Protein AF-A0A3C2A5D5-F1 (afdb_monomer)

Radius of gyration: 14.53 Å; Cα contacts (8 Å, |Δi|>4): 49; chains: 1; bounding box: 32×25×42 Å

Secondary structure (DSSP, 8-state):
--SS--GGGB-TTSPBPP-HHHH-EEEEEEEETTEEEEEEEEPP-SS---------

Solvent-accessible surface area (backbone atoms only — not comparable to full-atom values): 4003 Å² tot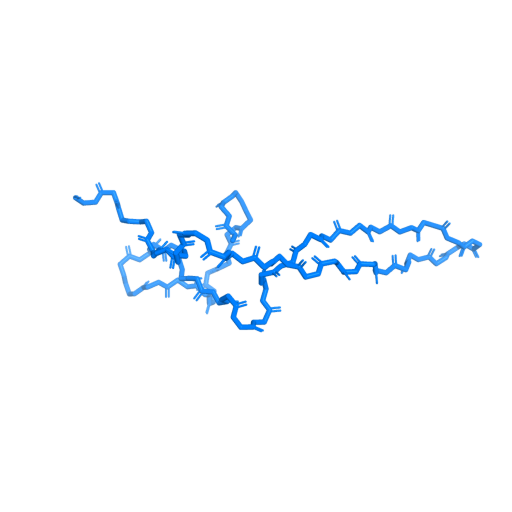al; per-residue (Å²): 125,74,91,70,76,52,86,93,44,40,43,99,85,70,47,79,53,80,55,59,93,83,58,41,49,52,76,47,75,45,80,54,99,91,42,76,45,80,45,75,46,77,62,83,66,90,90,58,81,88,72,85,83,78,92,125

pLDD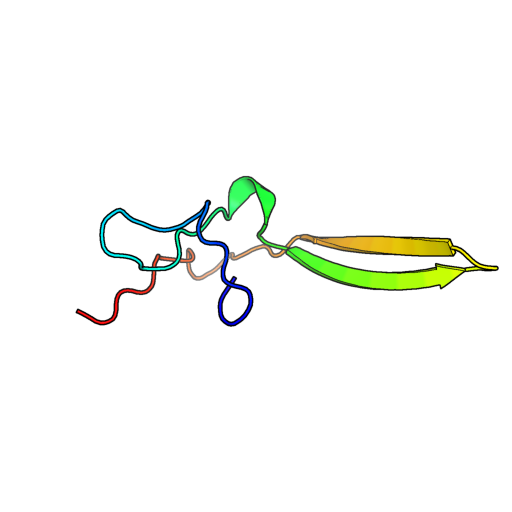T: mean 89.72, std 7.14, range [60.75, 97.5]

Mean predicted aligned error: 4.43 Å

Structure (mmCIF, N/CA/C/O backbone):
data_AF-A0A3C2A5D5-F1
#
_entry.id   AF-A0A3C2A5D5-F1
#
loop_
_atom_site.group_PDB
_atom_site.id
_atom_site.type_symbol
_atom_site.label_atom_id
_atom_site.label_alt_id
_atom_site.label_comp_id
_atom_site.label_asym_id
_atom_site.label_entity_id
_atom_site.label_seq_id
_atom_site.pdbx_PDB_ins_code
_atom_site.Cartn_x
_atom_site.Cartn_y
_atom_site.Cartn_z
_atom_site.occupancy
_atom_site.B_iso_or_equiv
_atom_site.auth_seq_id
_atom_site.auth_comp_id
_atom_site.auth_asym_id
_atom_site.auth_atom_id
_atom_site.pdbx_PDB_model_num
ATOM 1 N N . CYS A 1 1 ? -2.587 -1.621 3.466 1.00 60.75 1 CYS A N 1
ATOM 2 C CA . CYS A 1 1 ? -1.218 -1.277 3.916 1.00 60.75 1 CYS A CA 1
ATOM 3 C C . CYS A 1 1 ? -0.975 -1.942 5.271 1.00 60.75 1 CYS A C 1
ATOM 5 O O . CYS A 1 1 ? -1.911 -2.059 6.044 1.00 60.75 1 CYS A O 1
ATOM 7 N N . GLY A 1 2 ? 0.221 -2.477 5.521 1.00 69.31 2 GLY A N 1
ATOM 8 C CA . GLY A 1 2 ? 0.548 -3.148 6.789 1.00 69.31 2 GLY A CA 1
ATOM 9 C C . GLY A 1 2 ? 1.882 -2.646 7.315 1.00 69.31 2 GLY A C 1
ATOM 10 O O . GLY A 1 2 ? 1.925 -1.807 8.198 1.00 69.31 2 GLY A O 1
ATOM 11 N N . ALA A 1 3 ? 2.974 -3.084 6.689 1.00 79.12 3 ALA A N 1
ATOM 12 C CA . ALA A 1 3 ? 4.314 -2.585 7.006 1.00 79.12 3 ALA A CA 1
ATOM 13 C C . ALA A 1 3 ? 4.627 -1.206 6.387 1.00 79.12 3 ALA A C 1
ATOM 15 O O . ALA A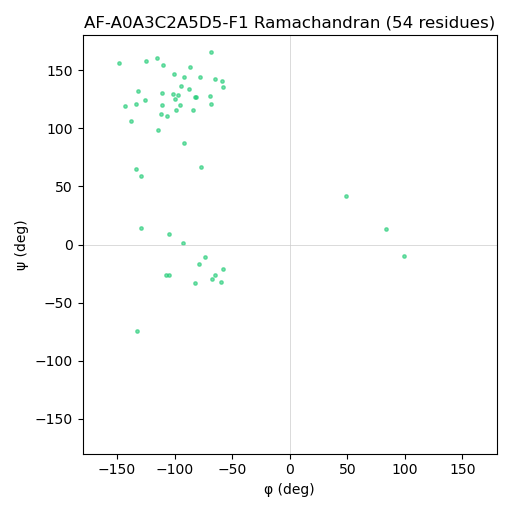 1 3 ? 5.562 -0.538 6.810 1.00 79.12 3 ALA A O 1
ATOM 16 N N . HIS A 1 4 ? 3.856 -0.772 5.384 1.00 88.94 4 HIS A N 1
ATOM 17 C CA . HIS A 1 4 ? 3.964 0.569 4.807 1.00 88.94 4 HIS A CA 1
ATOM 18 C C . HIS A 1 4 ? 2.992 1.505 5.533 1.00 88.94 4 HIS A C 1
ATOM 20 O O . HIS A 1 4 ? 1.835 1.635 5.130 1.00 88.94 4 HIS A O 1
ATOM 26 N N . PHE A 1 5 ? 3.462 2.096 6.628 1.00 90.25 5 PHE A N 1
ATOM 27 C CA . PHE A 1 5 ? 2.708 3.024 7.467 1.00 90.25 5 PHE A CA 1
ATOM 28 C C . PHE A 1 5 ? 2.927 4.479 7.029 1.00 90.25 5 PHE A C 1
ATOM 30 O O . PHE A 1 5 ? 4.024 4.833 6.600 1.00 90.25 5 PHE A O 1
ATOM 37 N N . ARG A 1 6 ? 1.881 5.306 7.122 1.00 90.94 6 ARG A N 1
ATOM 38 C CA . ARG A 1 6 ? 1.905 6.738 6.793 1.00 90.94 6 ARG A CA 1
ATOM 39 C C . ARG A 1 6 ? 1.211 7.505 7.914 1.00 90.94 6 ARG A C 1
ATOM 41 O O . ARG A 1 6 ? 0.041 7.245 8.172 1.00 90.94 6 ARG A O 1
ATOM 48 N N . GLU A 1 7 ? 1.916 8.431 8.558 1.00 91.12 7 GLU A N 1
ATOM 49 C CA . GLU A 1 7 ? 1.403 9.200 9.707 1.00 91.12 7 GLU A CA 1
ATOM 50 C C . GLU A 1 7 ? 0.227 10.107 9.328 1.00 91.12 7 GLU A C 1
ATOM 52 O O . GLU A 1 7 ? -0.627 10.406 10.156 1.00 91.12 7 GLU A O 1
ATOM 57 N N . GLU A 1 8 ? 0.142 10.521 8.065 1.00 92.62 8 GLU A N 1
ATOM 58 C CA . GLU A 1 8 ? -1.003 11.266 7.541 1.00 92.62 8 GLU A CA 1
ATOM 59 C C . GLU A 1 8 ? -2.261 10.394 7.332 1.00 92.62 8 GLU A C 1
ATOM 61 O O . GLU A 1 8 ? -3.340 10.929 7.086 1.00 92.62 8 GLU A O 1
ATOM 66 N N . TYR A 1 9 ? -2.135 9.063 7.422 1.00 88.62 9 TYR A N 1
ATOM 67 C CA . TYR A 1 9 ? -3.221 8.087 7.264 1.00 88.62 9 TYR A CA 1
ATOM 68 C C . TYR A 1 9 ? -3.249 7.107 8.442 1.00 88.62 9 TYR A C 1
ATOM 70 O O . TYR A 1 9 ? -3.144 5.887 8.278 1.00 88.62 9 TYR A O 1
ATOM 78 N N . GLN A 1 10 ? -3.408 7.664 9.638 1.00 91.81 10 GLN A N 1
ATOM 79 C CA . GLN A 1 10 ? -3.596 6.926 10.881 1.00 91.81 10 GLN A CA 1
ATOM 80 C C . GLN A 1 10 ? -4.872 7.383 11.595 1.00 91.81 10 GLN A C 1
ATOM 82 O O . GLN A 1 10 ? -5.363 8.490 11.363 1.00 91.81 10 GLN A O 1
ATOM 87 N N . THR A 1 11 ? -5.408 6.531 12.461 1.00 89.00 11 THR A N 1
ATOM 88 C CA . THR A 1 11 ? -6.462 6.901 13.411 1.00 89.00 11 THR A CA 1
ATOM 89 C C . THR A 1 11 ? -5.907 7.868 14.463 1.00 89.00 11 THR A C 1
ATOM 91 O O . THR A 1 11 ? -4.694 7.988 14.632 1.00 89.00 11 THR A O 1
ATOM 94 N N . GLU A 1 12 ? -6.773 8.537 15.227 1.00 89.19 12 GLU A N 1
ATOM 95 C CA . GLU A 1 12 ? -6.342 9.411 16.338 1.00 89.19 12 GLU A CA 1
ATOM 96 C C . GLU A 1 12 ? -5.501 8.672 17.396 1.00 89.19 12 GLU A C 1
ATOM 98 O O . GLU A 1 12 ? -4.738 9.284 18.140 1.00 89.19 12 GLU A O 1
ATOM 103 N N . GLU A 1 13 ? -5.619 7.346 17.442 1.00 88.25 13 GLU A N 1
ATOM 104 C CA . GLU A 1 13 ? -4.916 6.467 18.374 1.00 88.25 13 GLU A CA 1
ATOM 105 C C . GLU A 1 13 ? -3.595 5.916 17.806 1.00 88.25 13 GLU A C 1
ATOM 107 O O . GLU A 1 13 ? -2.908 5.152 18.481 1.00 88.25 13 GLU A O 1
ATOM 112 N N . GLY A 1 14 ? -3.227 6.306 16.580 1.00 88.56 14 GLY A N 1
ATOM 113 C CA . GLY A 1 14 ? -1.978 5.913 15.927 1.00 88.56 14 GLY A CA 1
ATOM 114 C C . GLY A 1 14 ? -2.015 4.558 15.214 1.00 88.56 14 GLY A C 1
ATOM 115 O O . GLY A 1 14 ? -0.964 4.029 14.851 1.00 88.56 14 GLY A O 1
ATOM 116 N N . GLU A 1 15 ? -3.198 3.975 14.998 1.00 88.25 15 GLU A N 1
ATOM 117 C CA . GLU A 1 15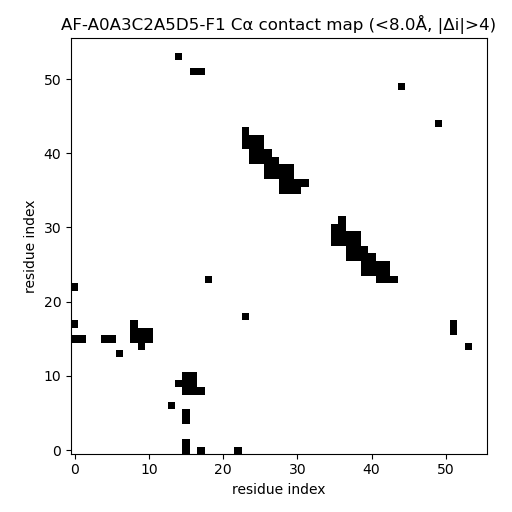 ? -3.341 2.746 14.207 1.00 88.25 15 GLU A CA 1
ATOM 118 C C . GLU A 1 15 ? -3.472 3.067 12.710 1.00 88.25 15 GLU A C 1
ATOM 120 O O . GLU A 1 15 ? -3.921 4.141 12.314 1.00 88.25 15 GLU A O 1
ATOM 125 N N . ALA A 1 16 ? -3.055 2.140 11.846 1.00 88.44 16 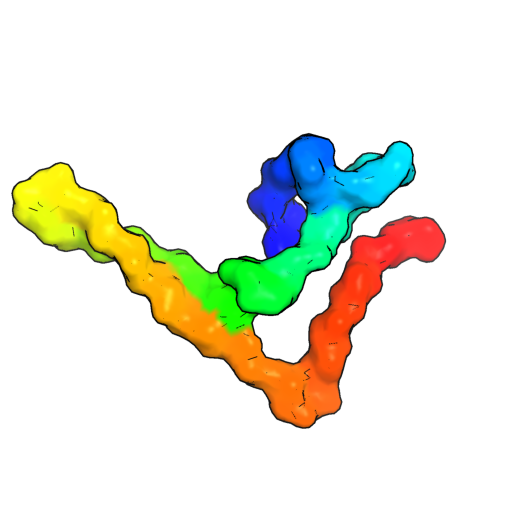ALA A N 1
ATOM 126 C CA . ALA A 1 16 ? -3.084 2.344 10.400 1.00 88.44 16 ALA A CA 1
ATOM 127 C C . ALA A 1 16 ? -4.525 2.402 9.868 1.00 88.44 16 ALA A C 1
ATOM 129 O O . ALA A 1 16 ? -5.251 1.411 9.951 1.00 88.44 16 ALA A O 1
ATOM 130 N N . LEU A 1 17 ? -4.899 3.520 9.240 1.00 89.44 17 LEU A N 1
ATOM 131 C CA . LEU A 1 17 ? -6.208 3.683 8.612 1.00 89.44 17 LEU A CA 1
ATOM 132 C C . LEU A 1 17 ? -6.210 3.042 7.216 1.00 89.44 17 LEU A C 1
ATOM 134 O O . LEU A 1 17 ? -5.364 3.354 6.367 1.00 89.44 17 LEU A O 1
ATOM 138 N N . ARG A 1 18 ? -7.172 2.154 6.944 1.00 89.62 18 ARG A N 1
ATOM 139 C CA . ARG A 1 18 ? -7.318 1.547 5.608 1.00 89.62 18 ARG A CA 1
ATOM 140 C C . ARG A 1 18 ? -7.989 2.508 4.624 1.00 89.62 18 ARG A C 1
ATOM 142 O O . ARG A 1 18 ? -8.909 3.238 4.971 1.00 89.62 18 ARG A O 1
ATOM 149 N N . ARG A 1 19 ? -7.555 2.468 3.359 1.00 90.06 19 ARG A N 1
ATOM 150 C CA . ARG A 1 19 ? -8.128 3.241 2.238 1.00 90.06 19 ARG A CA 1
ATOM 151 C C . ARG A 1 19 ? -8.323 2.344 1.023 1.00 90.06 19 ARG A C 1
ATOM 153 O O . ARG A 1 19 ? -7.638 2.481 0.010 1.00 90.06 19 ARG A O 1
ATOM 160 N N . ASP A 1 20 ? -9.211 1.371 1.169 1.00 88.62 20 ASP A N 1
ATOM 161 C CA . ASP A 1 20 ? -9.359 0.285 0.199 1.00 88.62 20 ASP A CA 1
ATOM 162 C C . ASP A 1 20 ? -9.910 0.757 -1.157 1.00 88.62 20 ASP A C 1
ATOM 164 O O .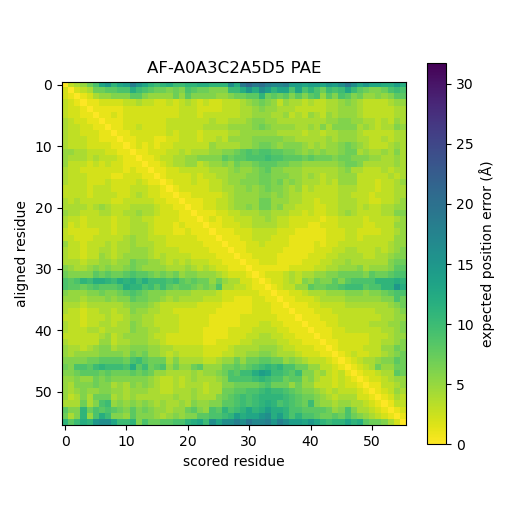 ASP A 1 20 ? -9.485 0.234 -2.180 1.00 88.62 20 ASP A O 1
ATOM 168 N N . GLU A 1 21 ? -10.723 1.819 -1.203 1.00 87.12 21 GLU A N 1
ATOM 169 C CA . GLU A 1 21 ? -11.218 2.405 -2.465 1.00 87.12 21 GLU A CA 1
ATOM 170 C C . GLU A 1 21 ? -10.090 2.890 -3.395 1.00 87.12 21 GLU A C 1
ATOM 172 O O . GLU A 1 21 ? -10.211 2.829 -4.616 1.00 87.12 21 GLU A O 1
ATOM 177 N N . GLU A 1 22 ? -8.972 3.351 -2.827 1.00 89.88 22 GLU A N 1
ATOM 178 C CA . GLU A 1 22 ? -7.8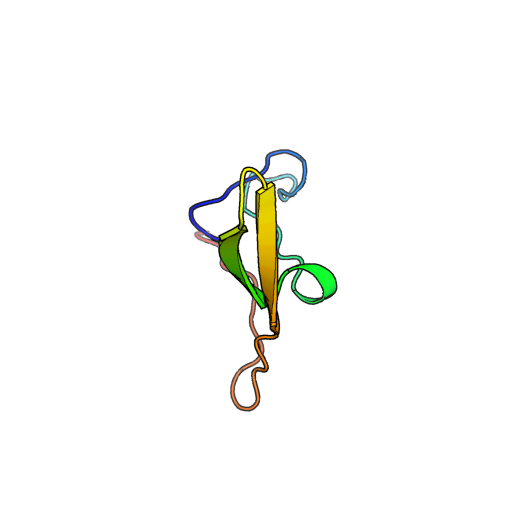50 3.910 -3.591 1.00 89.88 22 GLU A CA 1
ATOM 179 C C . GLU A 1 22 ? -6.631 2.988 -3.638 1.00 89.88 22 G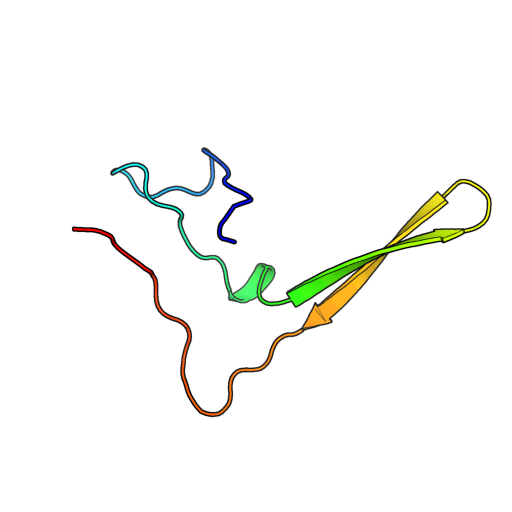LU A C 1
ATOM 181 O O . GLU A 1 22 ? -5.834 3.082 -4.573 1.00 89.88 22 GLU A O 1
ATOM 186 N N . TYR A 1 23 ? -6.458 2.121 -2.634 1.00 92.19 23 TYR A N 1
ATOM 187 C CA . TYR A 1 23 ? -5.222 1.365 -2.407 1.00 92.19 23 TYR A CA 1
ATOM 188 C C . TYR A 1 23 ? -5.418 -0.148 -2.230 1.00 92.19 23 TYR A C 1
ATOM 190 O O . TYR A 1 23 ? -4.472 -0.836 -1.833 1.00 92.19 23 TYR A O 1
ATOM 198 N N . ALA A 1 24 ? -6.591 -0.699 -2.563 1.00 93.31 24 ALA A N 1
ATOM 199 C CA . ALA A 1 24 ? -6.783 -2.145 -2.696 1.00 93.31 24 ALA A CA 1
ATOM 200 C C . ALA A 1 24 ? -6.205 -2.663 -4.028 1.00 93.31 24 ALA A C 1
ATOM 202 O O . ALA A 1 24 ? -6.930 -3.086 -4.924 1.00 93.31 24 ALA A O 1
ATOM 203 N N . TYR A 1 25 ? -4.880 -2.606 -4.178 1.00 94.44 25 TYR A N 1
ATOM 204 C CA . TYR A 1 25 ? -4.182 -3.127 -5.353 1.00 94.44 25 TYR A CA 1
ATOM 205 C C . TYR A 1 25 ? -2.780 -3.644 -5.011 1.00 94.44 25 TYR A C 1
ATOM 207 O O . TYR A 1 25 ? -2.145 -3.199 -4.051 1.00 94.44 25 TYR A O 1
ATOM 215 N N . VAL A 1 26 ? -2.266 -4.552 -5.838 1.00 95.38 26 VAL A N 1
ATOM 216 C CA . VAL A 1 26 ? -0.851 -4.939 -5.844 1.00 95.38 26 VAL A CA 1
ATOM 217 C C . VAL A 1 26 ? -0.090 -3.998 -6.768 1.00 95.38 26 VAL A C 1
ATOM 219 O O . VAL A 1 26 ? -0.534 -3.692 -7.873 1.00 95.38 26 VAL A O 1
ATOM 222 N N . SER A 1 27 ? 1.056 -3.505 -6.301 1.00 95.50 27 SER A N 1
ATOM 223 C CA . SER A 1 27 ? 1.888 -2.554 -7.034 1.00 95.50 27 SER A CA 1
ATOM 224 C C . SER A 1 27 ? 3.200 -3.188 -7.477 1.00 95.50 27 SER A C 1
ATOM 226 O O . SER A 1 27 ? 3.917 -3.731 -6.636 1.00 95.50 27 SER A O 1
ATOM 228 N N . ALA A 1 28 ? 3.563 -3.041 -8.747 1.00 96.56 28 ALA A N 1
ATOM 229 C CA . ALA A 1 28 ? 4.865 -3.454 -9.263 1.00 96.56 28 ALA A CA 1
ATOM 230 C C . ALA A 1 28 ? 5.490 -2.335 -10.099 1.00 96.56 28 ALA A C 1
ATOM 232 O O . ALA A 1 28 ? 4.837 -1.772 -10.974 1.00 96.56 28 ALA A O 1
ATOM 233 N N . TYR A 1 29 ? 6.759 -2.020 -9.848 1.00 96.50 29 TYR A N 1
ATOM 234 C CA . TYR A 1 29 ? 7.511 -1.082 -10.678 1.00 96.50 29 TYR A CA 1
ATOM 235 C C . TYR A 1 29 ? 8.324 -1.844 -11.724 1.00 96.50 29 TYR A C 1
ATOM 237 O O . TYR A 1 29 ? 9.194 -2.642 -11.376 1.00 96.50 29 TYR A O 1
ATOM 245 N N . ALA A 1 30 ? 8.059 -1.582 -13.001 1.00 97.12 30 ALA A N 1
ATOM 246 C CA . ALA A 1 30 ? 8.843 -2.102 -14.113 1.00 97.12 30 ALA A CA 1
ATOM 247 C C . ALA A 1 30 ? 9.860 -1.053 -14.568 1.00 97.12 30 ALA A C 1
ATOM 249 O O . ALA A 1 30 ? 9.498 0.090 -14.843 1.00 97.12 30 ALA A O 1
ATOM 250 N N . TYR A 1 31 ? 11.129 -1.438 -14.679 1.00 97.25 31 TYR A N 1
ATOM 251 C CA . TYR A 1 31 ? 12.151 -0.571 -15.258 1.00 97.25 31 TYR A CA 1
ATOM 252 C C . TYR A 1 31 ? 12.110 -0.637 -16.788 1.00 97.25 31 TYR A C 1
ATOM 254 O O . TYR A 1 31 ? 12.196 -1.720 -17.369 1.00 97.25 31 TYR A O 1
ATOM 262 N N . GLN A 1 32 ? 12.013 0.516 -17.446 1.00 95.75 32 GLN A N 1
ATOM 263 C CA . GLN A 1 32 ? 11.989 0.643 -18.900 1.00 95.75 32 GLN A CA 1
ATOM 264 C C . GLN A 1 32 ? 12.867 1.817 -19.341 1.00 95.75 32 GLN A C 1
ATOM 266 O O . GLN A 1 32 ? 12.500 2.975 -19.190 1.00 95.75 32 GLN A O 1
ATOM 271 N N . LYS A 1 33 ? 14.041 1.511 -19.912 1.00 94.50 33 LYS A N 1
ATOM 272 C CA . LYS A 1 33 ? 14.947 2.482 -20.565 1.00 94.50 33 LYS A CA 1
ATOM 273 C C . LYS A 1 33 ? 15.239 3.755 -19.743 1.00 94.50 33 LYS A C 1
ATOM 275 O O . LYS A 1 33 ? 15.297 4.845 -20.299 1.00 94.50 33 LYS A O 1
ATOM 280 N N . GLY A 1 34 ? 15.463 3.617 -18.438 1.00 95.88 34 GLY A N 1
ATOM 281 C CA . GLY A 1 34 ? 15.764 4.749 -17.551 1.00 95.88 34 GLY A CA 1
ATOM 282 C C . GLY A 1 34 ? 14.571 5.257 -16.748 1.00 95.88 34 GLY A C 1
ATOM 283 O O . GLY A 1 34 ? 14.774 6.024 -15.813 1.00 95.88 34 GLY A O 1
ATOM 284 N N . GLU A 1 35 ? 13.362 4.789 -17.047 1.00 96.75 35 GLU A N 1
ATOM 285 C CA . GLU A 1 35 ? 12.141 5.150 -16.329 1.00 96.75 35 GLU A CA 1
ATOM 286 C C . GLU A 1 35 ? 11.601 3.966 -15.518 1.00 96.75 35 GLU A C 1
ATOM 288 O O . GLU A 1 35 ? 11.847 2.802 -15.841 1.00 96.75 35 GLU A O 1
ATOM 293 N N . PHE A 1 36 ? 10.847 4.260 -14.457 1.00 97.50 36 PHE A N 1
ATOM 294 C CA . PHE A 1 36 ? 10.104 3.263 -13.689 1.00 97.50 36 PHE A CA 1
ATOM 295 C C . PHE A 1 36 ? 8.608 3.454 -13.922 1.00 97.50 36 PHE A C 1
ATOM 297 O O . PHE A 1 36 ? 8.048 4.501 -13.605 1.00 97.50 36 PHE A O 1
ATOM 304 N N . VAL A 1 37 ? 7.955 2.422 -14.443 1.00 97.06 37 VAL A N 1
ATOM 305 C CA . VAL A 1 37 ? 6.517 2.406 -14.710 1.00 97.06 37 VAL A CA 1
ATOM 306 C C . VAL A 1 37 ? 5.814 1.671 -13.577 1.00 97.06 37 VAL A C 1
ATOM 308 O O . VAL A 1 37 ? 6.156 0.530 -13.273 1.00 97.06 37 VAL A O 1
ATOM 311 N N . LEU A 1 38 ? 4.835 2.320 -12.946 1.00 96.50 38 LEU A N 1
ATOM 312 C CA . LEU A 1 38 ? 4.011 1.704 -11.910 1.00 96.50 38 LEU A CA 1
ATOM 313 C C . LEU A 1 38 ? 2.853 0.926 -12.539 1.00 96.50 38 LEU A C 1
ATOM 315 O O . LEU A 1 38 ? 1.945 1.515 -13.121 1.00 96.50 38 LEU A O 1
ATOM 319 N N . HIS A 1 39 ? 2.849 -0.384 -12.343 1.00 96.69 39 HIS A N 1
ATOM 320 C CA . HIS A 1 39 ? 1.719 -1.257 -12.624 1.00 96.69 39 HIS A CA 1
ATOM 321 C C . HIS A 1 39 ? 0.893 -1.455 -11.353 1.00 96.69 39 HIS A C 1
ATOM 323 O O . HIS A 1 39 ? 1.447 -1.662 -10.270 1.00 96.69 39 HIS A O 1
ATOM 329 N N . LYS A 1 40 ? -0.433 -1.379 -11.492 1.00 97.06 40 LYS A N 1
ATOM 330 C CA . LYS A 1 40 ? -1.397 -1.593 -10.413 1.00 97.06 40 LYS A CA 1
ATOM 331 C C . LYS A 1 40 ? -2.387 -2.665 -10.843 1.00 97.06 40 LYS A C 1
ATOM 333 O O . LYS A 1 40 ? -3.029 -2.508 -11.877 1.00 97.06 40 LYS A O 1
ATOM 338 N N . GLU A 1 41 ? -2.510 -3.712 -10.046 1.00 96.25 41 GLU A N 1
ATOM 339 C CA . GLU A 1 41 ? -3.493 -4.775 -10.241 1.00 96.25 41 GLU A CA 1
ATOM 340 C C . GLU A 1 41 ? -4.525 -4.707 -9.108 1.00 96.25 41 GLU A C 1
ATOM 342 O O . GLU A 1 41 ? -4.140 -4.906 -7.950 1.00 96.25 41 GLU A O 1
ATOM 347 N N . PRO A 1 42 ? -5.796 -4.357 -9.392 1.00 94.75 42 PRO A N 1
ATOM 348 C CA . PRO A 1 42 ? -6.841 -4.276 -8.374 1.00 94.75 42 PRO A CA 1
ATOM 349 C C . PRO A 1 42 ? -7.043 -5.609 -7.652 1.00 94.75 42 PRO A C 1
ATOM 351 O O . PRO A 1 42 ? -7.014 -6.669 -8.271 1.00 94.75 42 PRO A O 1
ATOM 354 N N . LEU A 1 43 ? -7.266 -5.549 -6.341 1.00 93.00 43 LEU A N 1
ATOM 355 C CA . LEU A 1 43 ? -7.630 -6.708 -5.533 1.00 93.00 43 LEU A CA 1
ATOM 356 C C . LEU A 1 43 ? -9.141 -6.716 -5.310 1.00 93.00 43 LEU A C 1
ATOM 358 O O . LEU A 1 43 ? -9.676 -5.836 -4.637 1.00 93.00 43 LEU A O 1
ATOM 362 N N . GLU A 1 44 ? -9.809 -7.739 -5.835 1.00 90.88 44 GLU A N 1
ATOM 363 C CA . GLU A 1 44 ? -11.239 -7.964 -5.636 1.00 90.88 44 GLU A CA 1
ATOM 364 C C . GLU A 1 44 ? -11.459 -9.059 -4.586 1.00 90.88 44 GLU A C 1
ATOM 366 O O . GLU A 1 44 ? -10.863 -10.136 -4.640 1.00 90.88 44 GLU A O 1
ATOM 371 N N . PHE A 1 45 ? -12.307 -8.771 -3.597 1.00 89.50 45 PHE A N 1
ATOM 372 C CA . PHE A 1 45 ? -12.593 -9.678 -2.489 1.00 89.50 45 PHE A CA 1
ATOM 373 C C . PHE A 1 45 ? -14.051 -10.143 -2.552 1.00 89.50 45 PHE A C 1
ATOM 375 O O . PHE A 1 45 ? -14.953 -9.442 -2.107 1.00 89.50 45 PHE A O 1
ATOM 382 N N . GLU A 1 46 ? -14.284 -11.340 -3.092 1.00 89.44 46 GLU A N 1
ATOM 383 C CA . GLU A 1 46 ? -15.645 -11.870 -3.294 1.00 89.44 46 GLU A CA 1
ATOM 384 C C . GLU A 1 46 ? -16.252 -12.506 -2.035 1.00 89.44 46 GLU A C 1
ATOM 386 O O . GLU A 1 46 ? -17.461 -12.468 -1.826 1.00 89.44 46 GLU A O 1
ATOM 391 N N . ASN A 1 47 ? -15.416 -13.124 -1.199 1.00 89.00 47 ASN A N 1
ATOM 392 C CA . ASN A 1 47 ? -15.881 -13.989 -0.110 1.00 89.00 47 ASN A CA 1
ATOM 393 C C . ASN A 1 47 ? -15.782 -13.338 1.274 1.00 89.00 47 ASN A C 1
ATOM 395 O O . ASN A 1 47 ? -16.508 -13.721 2.188 1.00 89.00 47 ASN A O 1
ATOM 399 N N . VAL A 1 48 ? -14.863 -12.387 1.453 1.00 88.31 48 VAL A N 1
ATOM 400 C CA . VAL A 1 48 ? -14.617 -11.735 2.743 1.00 88.31 48 VAL A CA 1
ATOM 401 C C . VAL A 1 48 ? -14.304 -10.269 2.509 1.00 88.31 48 VAL A C 1
ATOM 403 O O . VAL A 1 48 ? -13.298 -9.946 1.885 1.00 88.31 48 VAL A O 1
ATOM 406 N N . THR A 1 49 ? -15.131 -9.385 3.057 1.00 86.50 49 THR A N 1
ATOM 407 C CA . THR A 1 49 ? -14.864 -7.947 3.034 1.00 86.50 49 THR A CA 1
ATOM 408 C C . THR A 1 49 ? -13.678 -7.622 3.946 1.00 86.50 49 THR A C 1
ATOM 410 O O . THR A 1 49 ? -13.698 -8.016 5.117 1.00 86.50 49 THR A O 1
ATOM 413 N N . PRO A 1 50 ? -12.650 -6.902 3.462 1.00 86.75 50 PRO A N 1
ATOM 414 C CA . PRO A 1 50 ? -11.564 -6.434 4.312 1.00 86.75 50 PRO A CA 1
ATOM 415 C C . PRO A 1 50 ? -12.091 -5.557 5.45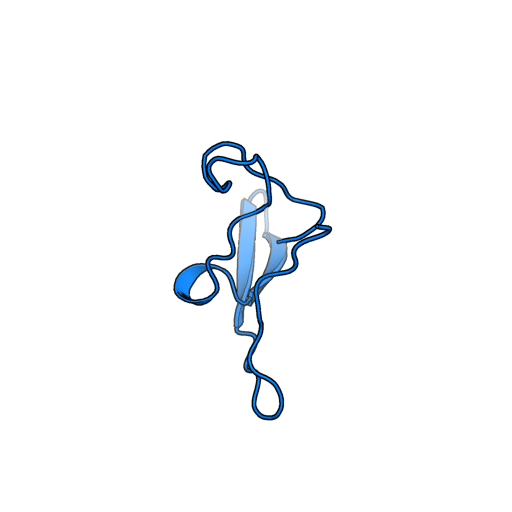0 1.00 86.75 50 PRO A C 1
ATOM 417 O O . PRO A 1 50 ? -12.914 -4.670 5.234 1.00 86.75 50 PRO A O 1
ATOM 420 N N . THR A 1 51 ? -11.590 -5.786 6.660 1.00 86.94 51 THR A N 1
ATOM 421 C CA . THR A 1 51 ? -11.877 -4.948 7.827 1.00 86.94 51 THR A CA 1
ATOM 422 C C . THR A 1 51 ? -10.606 -4.270 8.315 1.00 86.94 51 THR A C 1
ATOM 424 O O . THR A 1 51 ? -9.482 -4.703 8.026 1.00 86.94 51 THR A O 1
ATOM 427 N N . GLU A 1 52 ? -10.773 -3.198 9.083 1.00 83.31 52 GLU A N 1
ATOM 428 C CA . GLU A 1 52 ? -9.672 -2.629 9.850 1.00 83.31 52 GLU A CA 1
ATOM 429 C C . GLU A 1 52 ? -9.201 -3.630 10.914 1.00 83.31 52 GLU A C 1
ATOM 431 O O . GLU A 1 52 ? -9.995 -4.394 11.471 1.00 83.31 52 GLU A O 1
ATOM 436 N N . ARG A 1 53 ? -7.889 -3.675 11.149 1.00 83.00 53 ARG A N 1
ATOM 437 C CA . ARG A 1 53 ? -7.279 -4.551 12.149 1.00 83.00 53 ARG A CA 1
ATOM 438 C C . ARG A 1 53 ? -6.844 -3.687 13.324 1.00 83.00 53 ARG A C 1
ATOM 440 O O . ARG A 1 53 ? -5.865 -2.964 13.183 1.00 83.00 53 ARG A O 1
ATOM 447 N N . SER A 1 54 ? -7.529 -3.832 14.454 1.00 79.69 54 SER A N 1
ATOM 448 C CA . SER A 1 54 ? -7.130 -3.229 15.728 1.00 79.69 54 SER A CA 1
ATOM 449 C C . SER A 1 54 ? -6.446 -4.264 16.620 1.00 79.69 54 SER A C 1
ATOM 451 O O . SER A 1 54 ? -6.768 -5.455 16.550 1.00 79.69 54 SER A O 1
ATOM 453 N N . TYR A 1 55 ? -5.476 -3.823 17.420 1.00 79.19 55 TYR A N 1
ATOM 454 C CA . TYR A 1 55 ? -4.761 -4.672 18.384 1.00 79.19 55 TYR A CA 1
ATOM 455 C C . TYR A 1 55 ? -5.188 -4.432 19.837 1.00 79.19 55 TYR A C 1
ATOM 457 O O . TYR A 1 55 ? -4.532 -4.935 20.753 1.00 79.19 55 TYR A O 1
ATOM 465 N N . LYS A 1 56 ? -6.256 -3.659 20.040 1.00 71.81 56 LYS A N 1
ATOM 466 C CA . LYS A 1 56 ? -6.900 -3.485 21.343 1.00 71.81 56 LYS A CA 1
ATOM 467 C C . LYS A 1 56 ? -7.710 -4.704 21.776 1.00 71.81 56 LYS A C 1
ATOM 469 O O . LYS A 1 56 ? -8.188 -5.458 20.899 1.00 71.81 56 LYS A O 1
#

Foldseek 3Di:
DQVDADQVQADPVRHGHDDLVVPQWDWDWDDDPNDTDIDTGHDDDDDDDDDGDDPD

Sequence (56 aa):
CGAHFREEYQTEEGEALRRDEEYAYVSAYAYQKGEFVLHKEPLEFENVTPTERSYK